Protein AF-A0A8T3RKK5-F1 (afdb_monomer)

Radius of gyration: 27.98 Å; Cα contacts (8 Å, |Δi|>4): 70; chains: 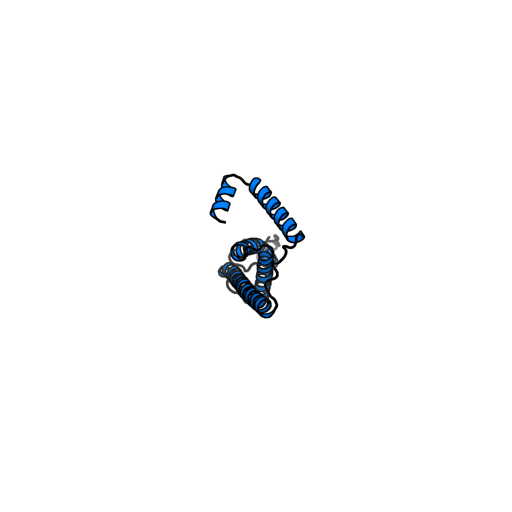1; bounding box: 86×62×72 Å

Structure (mmCIF, N/CA/C/O backbone):
data_AF-A0A8T3RKK5-F1
#
_entry.id   AF-A0A8T3RKK5-F1
#
loop_
_atom_site.group_PDB
_atom_site.id
_atom_site.type_symbol
_atom_site.label_atom_id
_atom_site.label_alt_id
_atom_site.label_comp_id
_atom_site.label_asym_id
_atom_site.label_entity_id
_atom_site.label_seq_id
_atom_site.pdbx_PDB_ins_code
_atom_site.Cartn_x
_atom_site.Cartn_y
_atom_site.Cartn_z
_atom_site.occupancy
_atom_site.B_iso_or_equiv
_atom_site.auth_seq_id
_atom_site.auth_comp_id
_atom_site.auth_asym_id
_atom_site.auth_atom_id
_atom_site.pdbx_PDB_model_num
ATOM 1 N N . MET A 1 1 ? -62.633 35.069 41.912 1.00 41.31 1 MET A N 1
ATOM 2 C CA . MET A 1 1 ? -62.222 33.651 41.877 1.00 41.31 1 MET A CA 1
ATOM 3 C C . MET A 1 1 ? -60.826 33.584 41.275 1.00 41.31 1 MET A C 1
ATOM 5 O O . MET A 1 1 ? -60.682 33.780 40.081 1.00 41.31 1 MET A O 1
ATOM 9 N N . SER A 1 2 ? -59.822 33.428 42.140 1.00 42.47 2 SER A N 1
ATOM 10 C CA . SER A 1 2 ? -58.463 32.933 41.824 1.00 42.47 2 SER A CA 1
ATOM 11 C C . SER A 1 2 ? -58.543 31.440 41.396 1.00 42.47 2 SER A C 1
ATOM 13 O O . SER A 1 2 ? -59.653 30.911 41.526 1.00 42.47 2 SER A O 1
ATOM 15 N N . PRO A 1 3 ? -57.464 30.692 41.040 1.00 53.31 3 PRO A N 1
ATOM 16 C CA . PRO A 1 3 ? -56.030 31.048 41.016 1.00 53.31 3 PRO A CA 1
ATOM 17 C C . PRO A 1 3 ? -55.148 30.409 39.886 1.00 53.31 3 PRO A C 1
ATOM 19 O O . PRO A 1 3 ? -55.548 29.459 39.228 1.00 53.31 3 PRO A O 1
ATOM 22 N N . MET A 1 4 ? -53.906 30.916 39.776 1.00 36.59 4 MET A N 1
ATOM 23 C CA . MET A 1 4 ? -52.610 30.194 39.653 1.00 36.59 4 MET A CA 1
ATOM 24 C C . MET A 1 4 ? -52.220 29.338 38.414 1.00 36.59 4 MET A C 1
ATOM 26 O O . MET A 1 4 ? -52.894 28.393 38.024 1.00 36.59 4 MET A O 1
ATOM 30 N N . ASP A 1 5 ? -50.993 29.636 37.955 1.00 43.81 5 ASP A N 1
ATOM 31 C CA . ASP A 1 5 ? -49.846 28.719 37.795 1.00 43.81 5 ASP A CA 1
ATOM 32 C C . ASP A 1 5 ? -49.254 28.383 36.405 1.00 43.81 5 ASP A C 1
ATOM 34 O O . ASP A 1 5 ? -49.805 27.635 35.606 1.00 43.81 5 ASP A O 1
ATOM 38 N N . ILE A 1 6 ? -48.006 28.867 36.261 1.00 36.94 6 ILE A N 1
ATOM 39 C CA . ILE A 1 6 ? -46.781 28.102 35.956 1.00 36.94 6 ILE A CA 1
ATOM 40 C C . ILE A 1 6 ? -46.560 27.692 34.488 1.00 36.94 6 ILE A C 1
ATOM 42 O O . ILE A 1 6 ? -47.141 26.758 33.955 1.00 36.94 6 ILE A O 1
ATOM 46 N N . GLU A 1 7 ? -45.611 28.407 33.868 1.00 42.38 7 GLU A N 1
ATOM 47 C CA . GLU A 1 7 ? -44.325 27.842 33.429 1.00 42.38 7 GLU A CA 1
ATOM 48 C C . GLU A 1 7 ? -44.382 26.429 32.812 1.00 42.38 7 GLU A C 1
ATOM 50 O O . GLU A 1 7 ? -44.646 25.467 33.522 1.00 42.38 7 GLU A O 1
ATOM 55 N N . ARG A 1 8 ? -43.979 26.279 31.538 1.00 34.97 8 ARG A N 1
ATOM 56 C CA . ARG A 1 8 ? -42.947 25.312 31.087 1.00 34.97 8 ARG A CA 1
ATOM 57 C C . ARG A 1 8 ? -43.040 24.968 29.593 1.00 34.97 8 ARG A C 1
ATOM 59 O O . ARG A 1 8 ? -44.013 24.410 29.112 1.00 34.97 8 ARG A O 1
ATOM 66 N N . TYR A 1 9 ? -41.891 25.174 28.944 1.00 37.75 9 TYR A N 1
ATOM 67 C CA . TYR A 1 9 ? -41.227 24.183 28.088 1.00 37.75 9 TYR A CA 1
ATOM 68 C C . TYR A 1 9 ? -41.611 24.085 26.598 1.00 37.75 9 TYR A C 1
ATOM 70 O O . TYR A 1 9 ? -42.496 23.351 26.178 1.00 37.75 9 TYR A O 1
ATOM 78 N N . THR A 1 10 ? -40.817 24.797 25.792 1.00 46.38 10 THR A N 1
ATOM 79 C CA . THR A 1 10 ? -40.090 24.301 24.605 1.00 46.38 10 THR A CA 1
ATOM 80 C C . THR A 1 10 ? -40.476 22.924 24.033 1.00 46.38 10 THR A C 1
ATOM 82 O O . THR A 1 10 ? -40.119 21.901 24.609 1.00 46.38 10 THR A O 1
ATOM 85 N N . ALA A 1 11 ? -41.031 22.889 22.819 1.00 41.00 11 ALA A N 1
ATOM 86 C CA . ALA A 1 11 ? -40.916 21.776 21.863 1.00 41.00 11 ALA A CA 1
ATOM 87 C C . ALA A 1 11 ? -41.436 22.265 20.489 1.00 41.00 11 ALA A C 1
ATOM 89 O O . ALA A 1 11 ? -42.456 22.933 20.437 1.00 41.00 11 ALA A O 1
ATOM 90 N N . GLY A 1 12 ? -40.817 22.036 19.335 1.00 42.47 12 GLY A N 1
ATOM 91 C CA . GLY A 1 12 ? -39.714 21.149 19.030 1.00 42.47 12 GLY A CA 1
ATOM 92 C C . GLY A 1 12 ? -38.923 21.669 17.834 1.00 42.47 12 GLY A C 1
ATOM 93 O O . GLY A 1 12 ? -39.461 22.031 16.792 1.00 42.47 12 GLY A O 1
ATOM 94 N N . ARG A 1 13 ? -37.608 21.681 18.016 1.00 45.06 13 ARG A N 1
ATOM 95 C CA . ARG A 1 13 ? -36.622 21.658 16.945 1.00 45.06 13 ARG A CA 1
ATOM 96 C C . ARG A 1 13 ? -36.245 20.189 16.775 1.00 45.06 13 ARG A C 1
ATOM 98 O O . ARG A 1 13 ? -35.685 19.637 17.711 1.00 45.06 13 ARG A O 1
ATOM 105 N N . CYS A 1 14 ? -36.567 19.579 15.636 1.00 37.25 14 CYS A N 1
ATOM 106 C CA . CYS A 1 14 ? -36.043 18.281 15.193 1.00 37.25 14 CYS A CA 1
ATOM 107 C C . CYS A 1 14 ? -36.261 18.125 13.677 1.00 37.25 14 CYS A C 1
ATOM 109 O O . CYS A 1 14 ? -37.334 18.481 13.196 1.00 37.25 14 CYS A O 1
ATOM 111 N N . PRO A 1 15 ? -35.350 17.470 12.946 1.00 46.75 15 PRO A N 1
ATOM 112 C CA . PRO A 1 15 ? -33.905 17.589 13.037 1.00 46.75 15 PRO A CA 1
ATOM 113 C C . PRO A 1 15 ? -33.337 18.072 11.695 1.00 46.75 15 PRO A C 1
ATOM 11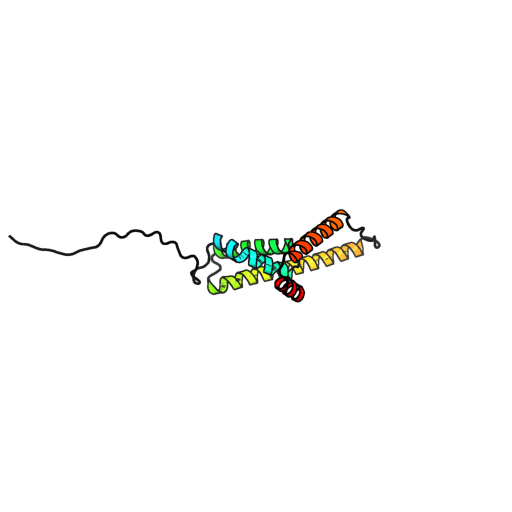5 O O . PRO A 1 15 ? -33.675 17.578 10.622 1.00 46.75 15 PRO A O 1
ATOM 118 N N . GLU A 1 16 ? -32.431 19.038 11.775 1.00 38.00 16 GLU A N 1
ATOM 119 C CA . GLU A 1 16 ? -31.500 19.335 10.698 1.00 38.00 16 GLU A CA 1
ATOM 120 C C . GLU A 1 16 ? -30.606 18.105 10.543 1.00 38.00 16 GLU A C 1
ATOM 122 O O . GLU A 1 16 ? -29.891 17.727 11.474 1.00 38.00 16 GLU A O 1
ATOM 127 N N . THR A 1 17 ? -30.733 17.419 9.407 1.00 42.16 17 THR A N 1
ATOM 128 C CA . THR A 1 17 ? -29.870 16.311 9.010 1.00 42.16 17 THR A CA 1
ATOM 129 C C . THR A 1 17 ? -28.440 16.828 9.012 1.00 42.16 17 THR A C 1
ATOM 131 O O . THR A 1 17 ? -27.986 17.446 8.051 1.00 42.16 17 THR A O 1
ATOM 134 N N . ALA A 1 18 ? -27.749 16.616 10.129 1.00 40.62 18 ALA A N 1
ATOM 135 C CA . ALA A 1 18 ? -26.341 16.902 10.269 1.00 40.62 18 ALA A CA 1
ATOM 136 C C . ALA A 1 18 ? -25.611 16.039 9.241 1.00 40.62 18 ALA A C 1
ATOM 138 O O . ALA A 1 18 ? -25.387 14.845 9.446 1.00 40.62 18 ALA A O 1
ATOM 139 N N . ILE A 1 19 ? -25.272 16.649 8.108 1.00 45.09 19 ILE A N 1
ATOM 140 C CA . ILE A 1 19 ? -24.253 16.135 7.208 1.00 45.09 19 ILE A CA 1
ATOM 141 C C . ILE A 1 19 ? -22.992 16.101 8.062 1.00 45.09 19 ILE A C 1
ATOM 143 O O . ILE A 1 19 ? -22.371 17.130 8.330 1.00 45.09 19 ILE A O 1
ATOM 147 N N . ALA A 1 20 ? -22.688 14.915 8.586 1.00 41.69 20 ALA A N 1
ATOM 148 C CA . ALA A 1 20 ? -21.480 14.659 9.335 1.00 41.69 20 ALA A CA 1
ATOM 149 C C . ALA A 1 20 ? -20.308 15.110 8.464 1.00 41.69 20 ALA A C 1
ATOM 151 O O . ALA A 1 20 ? -20.056 14.552 7.399 1.00 41.69 20 ALA A O 1
ATOM 152 N N . ASN A 1 21 ? -19.640 16.170 8.906 1.00 48.19 21 ASN A N 1
ATOM 153 C CA . ASN A 1 21 ? -18.442 16.697 8.283 1.00 48.19 21 ASN A CA 1
ATOM 154 C C . ASN A 1 21 ? -17.400 15.558 8.194 1.00 48.19 21 ASN A C 1
ATOM 156 O O . ASN A 1 21 ? -16.923 15.114 9.243 1.00 48.19 21 ASN A O 1
ATOM 160 N N . PRO A 1 22 ? -17.028 15.060 6.995 1.00 48.22 22 PRO A N 1
ATOM 161 C CA . PRO A 1 22 ? -16.099 13.932 6.860 1.00 48.22 22 PRO A CA 1
ATOM 162 C C . PRO A 1 22 ? -14.646 14.311 7.195 1.00 48.22 22 PRO A C 1
ATOM 164 O O . PRO A 1 22 ? -13.754 13.465 7.157 1.00 48.22 22 PRO A O 1
ATOM 167 N N . SER A 1 23 ? -14.400 15.573 7.550 1.00 51.91 23 SER A 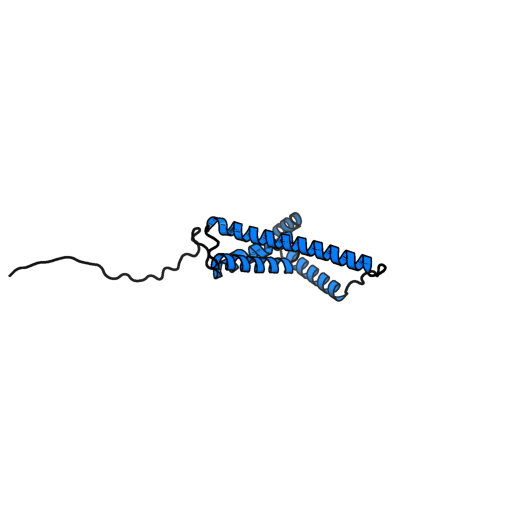N 1
ATOM 168 C CA . SER A 1 23 ? -13.072 16.141 7.779 1.00 51.91 23 SER A CA 1
ATOM 169 C C . SER A 1 23 ? -12.798 16.414 9.259 1.00 51.91 23 SER A C 1
ATOM 171 O O . SER A 1 23 ? -12.172 17.416 9.596 1.00 51.91 23 SER A O 1
ATOM 173 N N . SER A 1 24 ? -13.264 15.549 10.164 1.00 42.81 24 SER A N 1
ATOM 174 C CA . SER A 1 24 ? -12.802 15.593 11.553 1.00 42.81 24 SER A CA 1
ATOM 175 C C . SER A 1 24 ? -11.502 14.784 11.684 1.00 42.81 24 SER A C 1
ATOM 177 O O . SER A 1 24 ? -11.526 13.571 11.469 1.00 42.81 24 SER A O 1
ATOM 179 N N . PRO A 1 25 ? -10.355 15.395 12.042 1.00 50.72 25 PRO A N 1
ATOM 180 C CA . PRO A 1 25 ? -9.081 14.683 12.198 1.00 50.72 25 PRO A CA 1
ATOM 181 C C . PRO A 1 25 ? -9.042 13.728 13.408 1.00 50.72 25 PRO A C 1
ATOM 183 O O . PRO A 1 25 ? -8.016 13.096 13.646 1.00 50.72 25 PRO A O 1
ATOM 186 N N . ALA A 1 26 ? -10.136 13.620 14.171 1.00 53.59 26 ALA A N 1
ATOM 187 C CA . ALA A 1 26 ? -10.190 12.915 15.450 1.00 53.59 26 ALA A CA 1
ATOM 188 C C . ALA A 1 26 ? -10.993 11.600 15.439 1.00 53.59 26 ALA A C 1
ATOM 190 O O . ALA A 1 26 ? -10.952 10.875 16.427 1.00 53.59 26 ALA A O 1
ATOM 191 N N . ALA A 1 27 ? -11.707 11.266 14.358 1.00 61.50 27 ALA A N 1
ATOM 192 C CA . ALA A 1 27 ? -12.462 10.014 14.257 1.00 61.50 27 ALA A CA 1
ATOM 193 C C . ALA A 1 27 ? -11.7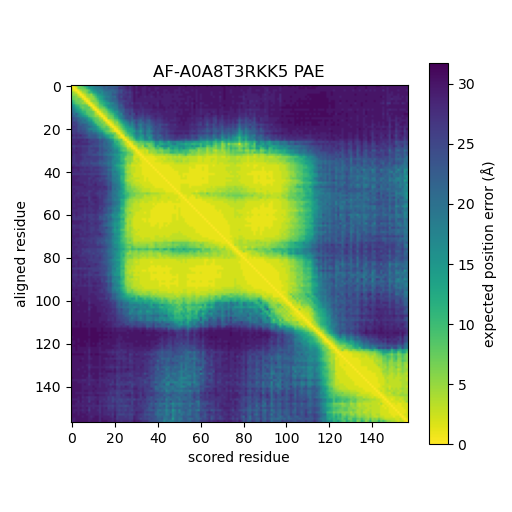71 9.035 13.298 1.00 61.50 27 ALA A C 1
ATOM 195 O O . ALA A 1 27 ? -11.239 9.444 12.261 1.00 61.50 27 ALA A O 1
ATOM 196 N N . LEU A 1 28 ? -11.780 7.739 13.630 1.00 63.81 28 LEU A N 1
ATOM 197 C CA . LEU A 1 28 ? -11.351 6.709 12.684 1.00 63.81 28 LEU A CA 1
ATOM 198 C C . LEU A 1 28 ? -12.228 6.801 11.425 1.00 63.81 28 LEU A C 1
ATOM 200 O O . LEU A 1 28 ? -13.449 6.916 11.544 1.00 63.81 28 LEU A O 1
ATOM 204 N N . PRO A 1 29 ? -11.638 6.784 10.220 1.00 70.31 29 PRO A N 1
ATOM 205 C CA . PRO A 1 29 ? -12.416 6.843 8.992 1.00 70.31 29 PRO A CA 1
ATOM 206 C C . PRO A 1 29 ? -13.286 5.589 8.845 1.00 70.31 29 PRO A C 1
ATOM 208 O O . PRO A 1 29 ? -12.816 4.475 9.075 1.00 70.31 29 PRO A O 1
ATOM 211 N N . ASN A 1 30 ? -14.536 5.767 8.405 1.00 76.56 30 ASN A N 1
ATOM 212 C CA . ASN A 1 30 ? -15.397 4.644 8.024 1.00 76.56 30 ASN A CA 1
ATOM 213 C C . ASN A 1 30 ? -14.723 3.804 6.930 1.00 76.56 30 ASN A C 1
ATOM 215 O O . ASN A 1 30 ? -14.076 4.364 6.044 1.00 76.56 30 ASN A O 1
ATOM 219 N N . GLU A 1 31 ? -14.946 2.486 6.946 1.00 78.62 31 GLU A N 1
ATOM 220 C CA . GLU A 1 31 ? -14.318 1.525 6.022 1.00 78.62 31 GLU A CA 1
ATOM 221 C C . GLU A 1 31 ? -14.389 1.966 4.551 1.00 78.62 31 GLU A C 1
ATOM 223 O O . GLU A 1 31 ? -13.380 1.929 3.848 1.00 78.62 31 GLU A O 1
ATOM 228 N N . ALA A 1 32 ? -15.553 2.456 4.110 1.00 75.31 32 ALA A N 1
ATOM 229 C CA . ALA A 1 32 ? -15.772 2.932 2.743 1.00 75.31 32 ALA A CA 1
ATOM 230 C C . ALA A 1 32 ? -14.819 4.077 2.345 1.00 75.31 32 ALA A C 1
ATOM 232 O O . ALA A 1 32 ? -14.271 4.077 1.249 1.00 75.31 32 ALA A O 1
ATOM 233 N N . HIS A 1 33 ? -14.534 5.005 3.262 1.00 85.75 33 HIS A N 1
ATOM 234 C CA . HIS A 1 33 ? -13.667 6.155 2.993 1.00 85.75 33 HIS A CA 1
ATOM 235 C C . HIS A 1 33 ? -12.171 5.817 3.069 1.00 85.75 33 HIS A C 1
ATOM 237 O O . HIS A 1 33 ? -11.337 6.599 2.608 1.00 85.75 33 HIS A O 1
ATOM 243 N N . VAL A 1 34 ? -11.794 4.675 3.659 1.00 88.38 34 VAL A N 1
ATOM 244 C CA . VAL A 1 34 ? -10.386 4.255 3.756 1.00 88.38 34 VAL A CA 1
ATOM 245 C C . VAL A 1 34 ? -9.824 3.953 2.369 1.00 88.38 34 VAL A C 1
ATOM 247 O O . VAL A 1 34 ? -8.722 4.400 2.045 1.00 88.38 34 VAL A O 1
ATOM 250 N N . ALA A 1 35 ? -10.583 3.231 1.541 1.00 89.62 35 ALA A N 1
ATOM 251 C CA . ALA A 1 35 ? -10.160 2.877 0.190 1.00 89.62 35 ALA A CA 1
ATOM 252 C C . ALA A 1 35 ? -9.938 4.129 -0.668 1.00 89.62 35 ALA A C 1
ATOM 254 O O . ALA A 1 35 ? -8.837 4.317 -1.187 1.00 89.62 35 ALA A O 1
ATOM 255 N N . ASP A 1 36 ? -10.928 5.019 -0.730 1.00 89.56 36 ASP A N 1
ATOM 256 C CA . ASP A 1 36 ? -10.860 6.248 -1.530 1.00 89.56 36 ASP A CA 1
ATOM 257 C C . ASP A 1 36 ? -9.704 7.155 -1.096 1.00 89.56 36 ASP A C 1
ATOM 259 O O . ASP A 1 36 ? -9.000 7.738 -1.920 1.00 89.56 36 ASP A O 1
ATOM 263 N N . ARG A 1 37 ? -9.444 7.230 0.213 1.00 91.19 37 ARG A N 1
ATOM 264 C CA . ARG A 1 37 ? -8.401 8.098 0.771 1.00 91.19 37 ARG A CA 1
ATOM 265 C C . ARG A 1 37 ? -6.979 7.590 0.534 1.00 91.19 37 ARG A C 1
ATOM 267 O O . ARG A 1 37 ? -6.053 8.404 0.442 1.00 91.19 37 ARG A O 1
ATOM 274 N N . PHE A 1 38 ? -6.769 6.274 0.525 1.00 94.88 38 PHE A N 1
ATOM 275 C CA . PHE A 1 38 ? -5.421 5.698 0.557 1.00 94.88 38 PHE A CA 1
ATOM 276 C C . PHE A 1 38 ? -5.026 4.925 -0.698 1.00 94.88 38 PHE A C 1
ATOM 278 O O . PHE A 1 38 ? -3.825 4.813 -0.931 1.00 94.88 38 PHE A O 1
ATOM 285 N N . ARG A 1 39 ? -5.967 4.445 -1.524 1.00 94.38 39 ARG A N 1
ATOM 286 C CA . ARG A 1 39 ? -5.670 3.599 -2.694 1.00 94.38 39 ARG A CA 1
ATOM 287 C C . ARG A 1 39 ? -4.581 4.189 -3.585 1.00 94.38 39 ARG A C 1
ATOM 289 O O . ARG A 1 39 ? -3.547 3.555 -3.770 1.00 94.38 39 ARG A O 1
ATOM 296 N N . GLU A 1 40 ? -4.777 5.403 -4.093 1.00 94.31 40 GLU A N 1
ATOM 297 C CA . GLU A 1 40 ? -3.832 5.995 -5.049 1.00 94.31 40 GLU A CA 1
ATOM 298 C C . GLU A 1 40 ? -2.464 6.263 -4.411 1.00 94.31 40 GLU A C 1
ATOM 300 O O . GLU A 1 40 ? -1.412 5.942 -4.960 1.00 94.31 40 GLU A O 1
ATOM 305 N N . ARG A 1 41 ? -2.461 6.752 -3.168 1.00 96.69 41 ARG A N 1
ATOM 306 C CA . ARG A 1 41 ? -1.224 7.001 -2.418 1.00 96.69 41 ARG A CA 1
ATOM 307 C C . ARG A 1 41 ? -0.450 5.710 -2.152 1.00 96.69 41 ARG A C 1
ATOM 309 O O . ARG A 1 41 ? 0.778 5.732 -2.165 1.00 96.69 41 ARG A O 1
ATOM 316 N N . LEU A 1 42 ? -1.152 4.604 -1.910 1.00 96.88 42 LEU A N 1
ATOM 317 C CA . LEU A 1 42 ? -0.562 3.281 -1.732 1.00 96.88 42 LEU A CA 1
ATOM 318 C C . LEU A 1 42 ? 0.003 2.734 -3.043 1.00 96.88 42 LEU A C 1
ATOM 320 O O . LEU A 1 42 ? 1.133 2.249 -3.031 1.00 96.88 42 LEU A O 1
ATOM 324 N N . ARG A 1 43 ? -0.716 2.880 -4.166 1.00 95.88 43 ARG A N 1
ATOM 325 C CA . ARG A 1 43 ? -0.217 2.502 -5.500 1.00 95.88 43 ARG A CA 1
ATOM 326 C C . ARG A 1 43 ? 1.078 3.236 -5.823 1.00 95.88 43 ARG A C 1
ATOM 328 O O . ARG A 1 43 ? 2.083 2.593 -6.103 1.00 95.88 43 ARG A O 1
ATOM 335 N N . VAL A 1 44 ? 1.103 4.563 -5.684 1.00 94.75 44 VAL A N 1
ATOM 336 C CA . VAL A 1 44 ? 2.316 5.371 -5.914 1.00 94.75 44 VAL A CA 1
ATOM 337 C C . VAL A 1 44 ? 3.440 4.977 -4.949 1.00 94.75 44 VAL A C 1
ATOM 339 O O . VAL A 1 44 ? 4.596 4.838 -5.353 1.00 94.75 44 VAL A O 1
ATOM 342 N N . PHE A 1 45 ? 3.124 4.766 -3.668 1.00 94.06 45 PHE A N 1
ATOM 343 C CA . PHE A 1 45 ? 4.099 4.343 -2.660 1.00 94.06 45 PHE A CA 1
ATOM 344 C C . PHE A 1 45 ? 4.746 2.992 -2.996 1.00 94.06 45 PHE A C 1
ATOM 346 O O . PHE A 1 45 ? 5.960 2.837 -2.819 1.00 94.06 45 PHE A O 1
ATOM 353 N N . ALA A 1 46 ? 3.950 2.027 -3.458 1.00 93.31 46 ALA A N 1
ATOM 354 C CA . ALA A 1 46 ? 4.406 0.693 -3.817 1.00 93.31 46 ALA A CA 1
ATOM 355 C C . ALA A 1 46 ? 5.138 0.691 -5.166 1.00 93.31 46 ALA A C 1
ATOM 357 O O . ALA A 1 46 ? 6.213 0.102 -5.259 1.00 93.31 46 ALA A O 1
ATOM 358 N N . ALA A 1 47 ? 4.644 1.424 -6.167 1.00 91.50 47 ALA A N 1
ATOM 359 C CA . ALA A 1 47 ? 5.270 1.548 -7.485 1.00 91.50 47 ALA A CA 1
ATOM 360 C C . ALA A 1 47 ? 6.700 2.098 -7.392 1.00 91.50 47 ALA A C 1
ATOM 362 O O . ALA A 1 47 ? 7.613 1.549 -8.005 1.00 91.50 47 ALA A O 1
ATOM 363 N N . ARG A 1 48 ? 6.930 3.104 -6.532 1.00 89.25 48 ARG A N 1
ATOM 364 C CA . ARG A 1 48 ? 8.276 3.650 -6.266 1.00 89.25 48 ARG A CA 1
ATOM 365 C C . ARG A 1 48 ? 9.262 2.626 -5.698 1.00 89.25 48 ARG A C 1
ATOM 367 O O . ARG A 1 48 ? 10.466 2.822 -5.805 1.00 89.25 48 ARG A O 1
ATOM 374 N N . ARG A 1 49 ? 8.772 1.565 -5.055 1.00 89.44 49 ARG A N 1
ATOM 375 C CA . ARG A 1 49 ? 9.604 0.503 -4.474 1.00 89.44 49 ARG A CA 1
ATOM 376 C C . ARG A 1 49 ? 9.748 -0.647 -5.463 1.00 89.44 49 ARG A C 1
ATOM 378 O O . ARG A 1 49 ? 10.855 -1.007 -5.850 1.00 89.44 49 ARG A O 1
ATOM 385 N N . LEU A 1 50 ? 8.627 -1.208 -5.892 1.00 87.12 50 LEU A N 1
ATOM 386 C CA . LEU A 1 50 ? 8.595 -2.455 -6.648 1.00 87.12 50 LEU A CA 1
ATOM 387 C C . LEU A 1 50 ? 8.934 -2.269 -8.130 1.00 87.12 5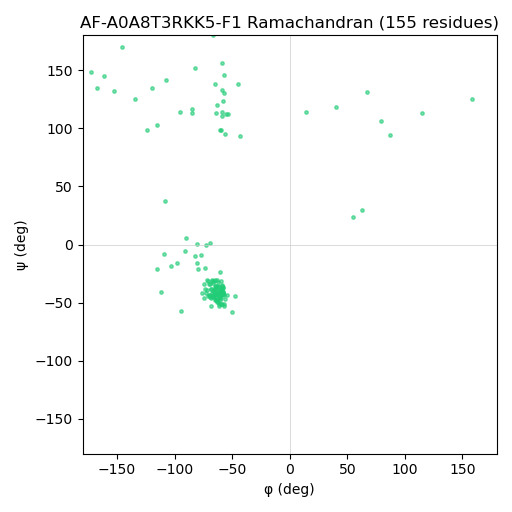0 LEU A C 1
ATOM 389 O O . LEU A 1 50 ? 9.359 -3.231 -8.756 1.00 87.12 50 LEU A O 1
ATOM 393 N N . ARG A 1 51 ? 8.789 -1.050 -8.673 1.00 85.94 51 ARG A N 1
ATOM 394 C CA . ARG A 1 51 ? 9.001 -0.726 -10.099 1.00 85.94 51 ARG A CA 1
ATOM 395 C C . ARG A 1 51 ? 8.161 -1.590 -11.054 1.00 85.94 51 ARG A C 1
ATOM 397 O O . ARG A 1 51 ? 8.499 -1.720 -12.223 1.00 85.94 51 ARG A O 1
ATOM 404 N N . ASP A 1 52 ? 7.056 -2.135 -10.553 1.00 85.25 52 ASP A N 1
ATOM 405 C CA . ASP A 1 52 ? 6.059 -2.897 -11.298 1.00 85.25 52 ASP A CA 1
ATOM 406 C C . ASP A 1 52 ? 4.659 -2.411 -10.904 1.00 85.25 52 ASP A C 1
ATOM 408 O O . ASP A 1 52 ? 4.313 -2.364 -9.719 1.00 85.25 52 ASP A O 1
ATOM 412 N N . GLY A 1 53 ? 3.867 -2.021 -11.904 1.00 83.06 53 GLY A N 1
ATOM 413 C CA . GLY A 1 53 ? 2.528 -1.468 -11.708 1.00 83.06 53 GLY A CA 1
ATOM 414 C C . GLY A 1 53 ? 1.514 -2.506 -11.229 1.00 83.06 53 GLY A C 1
ATOM 415 O O . GLY A 1 53 ? 0.644 -2.166 -10.427 1.00 83.06 53 GLY A O 1
ATOM 416 N N . ALA A 1 54 ? 1.646 -3.761 -11.669 1.00 89.06 54 ALA A N 1
ATOM 417 C CA . ALA A 1 54 ? 0.757 -4.841 -11.243 1.00 89.06 54 ALA A CA 1
ATOM 418 C C . ALA A 1 54 ? 0.991 -5.169 -9.764 1.00 89.06 54 ALA A C 1
ATOM 420 O O . ALA A 1 54 ? 0.077 -5.040 -8.951 1.00 89.06 54 ALA A O 1
ATOM 421 N N . SER A 1 55 ? 2.247 -5.431 -9.386 1.00 89.12 55 SER A N 1
ATOM 422 C CA . SER A 1 55 ? 2.619 -5.646 -7.985 1.00 89.12 55 SER A CA 1
ATOM 423 C C . SER A 1 55 ? 2.250 -4.455 -7.098 1.00 89.12 55 SER A C 1
ATOM 425 O O . SER A 1 55 ? 1.861 -4.635 -5.948 1.00 89.12 55 SER A O 1
ATOM 427 N N . ALA A 1 56 ? 2.361 -3.221 -7.600 1.00 92.06 56 ALA A N 1
ATOM 428 C CA . ALA A 1 56 ? 1.971 -2.038 -6.839 1.00 92.06 56 ALA A CA 1
ATOM 429 C C . ALA A 1 56 ? 0.466 -1.988 -6.535 1.00 92.06 56 ALA A C 1
ATOM 431 O O . ALA A 1 56 ? 0.084 -1.584 -5.433 1.00 92.06 56 ALA A O 1
ATOM 432 N N . GLU A 1 57 ? -0.380 -2.399 -7.483 1.00 94.94 57 GLU A N 1
ATOM 433 C CA . GLU A 1 57 ? -1.819 -2.511 -7.246 1.00 94.94 57 GLU A CA 1
ATOM 434 C C . GLU A 1 57 ? -2.140 -3.622 -6.247 1.00 94.94 57 GLU A C 1
ATOM 436 O O . GLU A 1 57 ? -2.918 -3.391 -5.321 1.00 94.94 57 GLU A O 1
ATOM 441 N N . ASP A 1 58 ? -1.479 -4.773 -6.355 1.00 95.81 58 ASP A N 1
ATOM 442 C CA . ASP A 1 58 ? -1.660 -5.878 -5.410 1.00 95.81 58 ASP A CA 1
ATOM 443 C C . ASP A 1 58 ? -1.295 -5.457 -3.982 1.00 95.81 58 ASP A C 1
ATOM 445 O O . ASP A 1 58 ? -2.045 -5.707 -3.035 1.00 95.81 58 ASP A O 1
ATOM 449 N N . VAL A 1 59 ? -0.183 -4.731 -3.812 1.00 95.94 59 VAL A N 1
ATOM 450 C CA . VAL A 1 59 ? 0.195 -4.174 -2.506 1.00 95.94 59 VAL A CA 1
ATOM 451 C C . VAL A 1 59 ? -0.860 -3.202 -1.989 1.00 95.94 59 VAL A C 1
ATOM 453 O O . VAL A 1 59 ? -1.184 -3.241 -0.798 1.00 95.94 59 VAL A O 1
ATOM 456 N N . ALA A 1 60 ? -1.393 -2.323 -2.838 1.00 96.38 60 ALA A N 1
ATOM 457 C CA . ALA A 1 60 ? -2.422 -1.374 -2.428 1.00 96.38 60 ALA A CA 1
ATOM 458 C C . ALA A 1 60 ? -3.696 -2.099 -1.968 1.00 96.38 60 ALA A C 1
ATOM 460 O O . ALA A 1 60 ? -4.210 -1.804 -0.886 1.00 96.38 60 ALA A O 1
ATOM 461 N N . GLN A 1 61 ? -4.162 -3.081 -2.740 1.00 96.44 61 GLN A N 1
ATOM 462 C CA . GLN A 1 61 ? -5.339 -3.882 -2.409 1.00 96.44 61 GLN A CA 1
ATOM 463 C C . GLN A 1 61 ? -5.150 -4.676 -1.114 1.00 96.44 61 GLN A C 1
ATOM 465 O O . GLN A 1 61 ? -5.981 -4.588 -0.209 1.00 96.44 61 GLN A O 1
ATOM 470 N N . GLU A 1 62 ? -4.034 -5.392 -0.979 1.00 97.75 62 GLU A N 1
ATOM 471 C CA . GLU A 1 62 ? -3.745 -6.197 0.209 1.00 97.75 62 GLU A CA 1
ATOM 472 C C . GLU A 1 62 ? -3.581 -5.326 1.461 1.00 97.75 62 GLU A C 1
ATOM 474 O O . GLU A 1 62 ? -4.042 -5.691 2.546 1.00 97.75 62 GLU A O 1
ATOM 479 N N . THR A 1 63 ? -2.977 -4.141 1.326 1.00 97.69 63 THR A N 1
ATOM 480 C CA . THR A 1 63 ? -2.881 -3.177 2.432 1.00 97.69 63 THR A CA 1
ATOM 481 C C . THR A 1 63 ? -4.269 -2.740 2.882 1.00 97.69 63 THR A C 1
ATOM 483 O O . THR A 1 63 ? -4.576 -2.820 4.071 1.00 97.69 63 THR A O 1
ATOM 486 N N . LEU A 1 64 ? -5.118 -2.300 1.948 1.00 96.62 64 LEU A N 1
ATOM 487 C CA . LEU A 1 64 ? -6.473 -1.847 2.258 1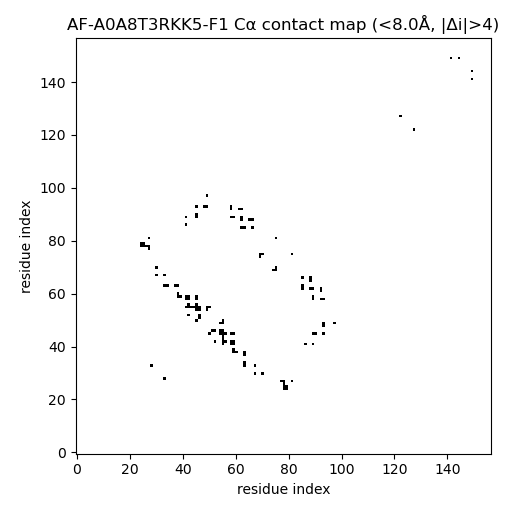.00 96.62 64 LEU A CA 1
ATOM 488 C C . LEU A 1 64 ? -7.291 -2.954 2.924 1.00 96.62 64 LEU A C 1
ATOM 490 O O . LEU A 1 64 ? -7.939 -2.695 3.936 1.00 96.62 64 LEU A O 1
ATOM 494 N N . ARG A 1 65 ? -7.193 -4.192 2.427 1.00 96.81 65 ARG A N 1
ATOM 495 C CA . ARG A 1 65 ? -7.845 -5.357 3.033 1.00 96.81 65 ARG A CA 1
ATOM 496 C C . ARG A 1 65 ? -7.419 -5.547 4.492 1.00 96.81 65 ARG A C 1
ATOM 498 O O . ARG A 1 65 ? -8.270 -5.584 5.375 1.00 96.81 65 ARG A O 1
ATOM 505 N N . ARG A 1 66 ? -6.109 -5.594 4.771 1.00 96.44 66 ARG A N 1
ATOM 506 C CA . ARG A 1 66 ? -5.586 -5.771 6.143 1.00 96.44 66 ARG A CA 1
ATOM 507 C C . ARG A 1 66 ? -5.968 -4.631 7.080 1.00 96.44 66 ARG A C 1
ATOM 509 O O . ARG A 1 66 ? -6.203 -4.868 8.263 1.00 96.44 66 ARG A O 1
ATOM 516 N N . VAL A 1 67 ? -5.999 -3.405 6.567 1.00 95.06 67 VAL A N 1
ATOM 517 C CA . VAL A 1 67 ? -6.382 -2.217 7.335 1.00 95.06 67 VAL A CA 1
ATOM 518 C C . VAL A 1 67 ? -7.865 -2.268 7.694 1.00 95.06 67 VAL A C 1
ATOM 520 O O . VAL A 1 67 ? -8.205 -2.053 8.854 1.00 95.06 67 VAL A O 1
ATOM 523 N N . VAL A 1 68 ? -8.739 -2.603 6.742 1.00 92.94 68 VAL A N 1
ATOM 524 C CA . VAL A 1 68 ? -10.177 -2.777 7.000 1.00 92.94 68 VAL A CA 1
ATOM 525 C C . VAL A 1 68 ? -10.414 -3.907 8.005 1.00 92.94 68 VAL A C 1
ATOM 527 O O . VAL A 1 68 ? -11.150 -3.717 8.969 1.00 92.94 68 VAL A O 1
ATOM 530 N N . ASP A 1 69 ? -9.720 -5.038 7.870 1.00 93.81 69 ASP A N 1
ATOM 531 C CA . ASP A 1 69 ? -9.800 -6.142 8.837 1.00 93.81 69 ASP A CA 1
ATOM 532 C C . ASP A 1 69 ? -9.308 -5.735 10.241 1.00 93.81 69 ASP A C 1
ATOM 534 O O . ASP A 1 69 ? -9.793 -6.240 11.256 1.00 93.81 69 ASP A O 1
ATOM 538 N N . ALA A 1 70 ? -8.329 -4.830 10.334 1.00 91.75 70 ALA A N 1
ATOM 539 C CA . ALA A 1 70 ? -7.858 -4.291 11.610 1.00 91.75 70 ALA A CA 1
ATOM 540 C C . ALA A 1 70 ? -8.875 -3.336 12.248 1.00 91.75 70 ALA A C 1
ATOM 542 O O . ALA A 1 70 ? -9.079 -3.406 13.460 1.00 91.75 70 ALA A O 1
ATOM 543 N N . LEU A 1 71 ? -9.541 -2.503 11.442 1.00 90.38 71 LEU A N 1
ATOM 544 C CA . LEU A 1 71 ? -10.627 -1.634 11.898 1.00 90.38 71 LEU A CA 1
ATOM 545 C C . LEU A 1 71 ? -11.821 -2.454 12.403 1.00 90.38 71 LEU A C 1
ATOM 547 O O . LEU A 1 71 ? -12.284 -2.220 13.515 1.00 90.38 71 LEU A O 1
ATOM 551 N N . ARG A 1 72 ? -12.255 -3.473 11.647 1.00 89.19 72 ARG A N 1
ATOM 552 C CA . ARG A 1 72 ? -13.346 -4.389 12.038 1.00 89.19 72 ARG A CA 1
ATOM 553 C C . ARG A 1 72 ? -13.077 -5.115 13.346 1.00 89.19 72 ARG A C 1
ATOM 555 O O . ARG A 1 72 ? -13.986 -5.341 14.134 1.00 89.19 72 ARG A O 1
ATOM 562 N N . ALA A 1 73 ? -11.821 -5.483 13.567 1.00 90.75 73 ALA A N 1
ATOM 563 C CA . ALA A 1 73 ? -11.384 -6.146 14.786 1.00 90.75 73 ALA A CA 1
ATOM 564 C C . ALA A 1 73 ? -11.155 -5.181 15.965 1.00 90.75 73 ALA A C 1
ATOM 566 O O . ALA A 1 73 ? -10.722 -5.640 17.018 1.00 90.75 73 ALA A O 1
ATOM 567 N N . GLY A 1 74 ? -11.365 -3.869 15.793 1.00 87.19 74 GLY A N 1
ATOM 568 C CA . GLY A 1 74 ? -11.122 -2.872 16.839 1.00 87.19 74 GLY A CA 1
ATOM 569 C C . GLY A 1 74 ? -9.658 -2.792 17.279 1.00 87.19 74 GLY A C 1
ATOM 570 O O . GLY A 1 74 ? -9.385 -2.511 18.434 1.00 87.19 74 GLY A O 1
ATOM 571 N N . ARG A 1 75 ? -8.703 -3.087 16.386 1.00 85.88 75 ARG A N 1
ATOM 572 C CA . ARG A 1 75 ? -7.257 -3.108 16.698 1.00 85.88 75 ARG A CA 1
ATOM 573 C C . ARG A 1 75 ? -6.561 -1.759 16.486 1.00 85.88 75 ARG A C 1
ATOM 575 O O . ARG A 1 75 ? -5.334 -1.688 16.528 1.00 85.88 75 ARG A O 1
ATOM 582 N N . VAL A 1 76 ? -7.319 -0.712 16.172 1.00 84.50 76 VAL A N 1
ATOM 583 C CA . VAL A 1 76 ? -6.801 0.621 15.856 1.00 84.50 76 VAL A CA 1
ATOM 584 C C . VAL A 1 76 ? -7.450 1.620 16.803 1.00 84.50 76 VAL A C 1
ATOM 586 O O . VAL A 1 76 ? -8.552 2.083 16.544 1.00 84.50 76 VAL A O 1
ATOM 589 N N . ASP A 1 77 ? -6.740 1.981 17.866 1.00 80.44 77 ASP A N 1
ATOM 590 C CA . ASP A 1 77 ? -7.296 2.838 18.925 1.00 80.44 77 ASP A CA 1
ATOM 591 C C . ASP A 1 77 ? -6.914 4.317 18.768 1.00 80.44 77 ASP A C 1
ATOM 593 O O . ASP A 1 77 ? -7.515 5.193 19.384 1.00 80.44 77 ASP A O 1
ATOM 597 N N . ASN A 1 78 ? -5.906 4.613 17.937 1.00 84.62 78 ASN A N 1
ATOM 598 C CA . ASN A 1 78 ? -5.367 5.960 17.758 1.00 84.62 78 ASN A CA 1
ATOM 599 C C . ASN A 1 78 ? -5.602 6.488 16.326 1.00 84.62 78 ASN A C 1
ATOM 601 O O . ASN A 1 78 ? -4.838 6.149 15.413 1.00 84.62 78 ASN A O 1
ATOM 605 N N . PRO A 1 79 ? -6.595 7.377 16.124 1.00 81.31 79 PRO A N 1
ATOM 606 C CA . PRO A 1 79 ? -6.891 7.985 14.826 1.00 81.31 79 PRO A CA 1
ATOM 607 C C . PRO A 1 79 ? -5.719 8.764 14.214 1.00 81.31 79 PRO A C 1
ATOM 609 O O . PRO A 1 79 ? -5.518 8.720 13.000 1.00 81.31 79 PRO A O 1
ATOM 612 N N . ALA A 1 80 ? -4.905 9.439 15.033 1.00 83.38 80 ALA A N 1
ATOM 613 C CA . ALA A 1 80 ? -3.777 10.238 14.549 1.00 83.38 80 ALA A CA 1
ATOM 614 C C . ALA A 1 80 ? -2.635 9.362 14.005 1.00 83.38 80 ALA A C 1
ATOM 616 O O . ALA A 1 80 ? -1.948 9.745 13.058 1.00 83.38 80 ALA A O 1
ATOM 617 N N . ALA A 1 81 ? -2.462 8.160 14.562 1.00 86.12 81 ALA A N 1
ATOM 618 C CA . ALA A 1 81 ? -1.470 7.190 14.102 1.00 86.12 81 ALA A CA 1
ATOM 619 C C . ALA A 1 81 ? -1.947 6.359 12.896 1.00 86.12 81 ALA A C 1
ATOM 621 O O . ALA A 1 81 ? -1.143 5.659 12.276 1.00 86.12 81 ALA A O 1
ATOM 622 N N . PHE A 1 82 ? -3.230 6.441 12.528 1.00 90.19 82 PHE A N 1
ATOM 623 C CA . PHE A 1 82 ? -3.818 5.599 11.487 1.00 90.19 82 PHE A CA 1
ATOM 624 C C . PHE A 1 82 ? -3.104 5.693 10.128 1.00 90.19 82 PHE A C 1
ATOM 626 O O . PHE A 1 82 ? -2.773 4.646 9.569 1.00 90.19 82 PHE A O 1
ATOM 633 N N . PRO A 1 83 ? -2.769 6.885 9.589 1.00 90.50 83 PRO A N 1
ATOM 634 C CA . PRO A 1 83 ? -2.022 6.958 8.336 1.00 90.50 83 PRO A CA 1
ATOM 635 C C . PRO A 1 83 ? -0.654 6.269 8.422 1.00 90.50 83 PRO A C 1
ATOM 637 O O . PRO A 1 83 ? -0.254 5.592 7.478 1.00 90.50 83 PRO A O 1
ATOM 640 N N . ALA A 1 84 ? 0.051 6.402 9.550 1.00 91.12 84 ALA A N 1
ATOM 641 C CA . ALA A 1 84 ? 1.340 5.744 9.753 1.00 91.12 84 ALA A CA 1
ATOM 642 C C . ALA A 1 84 ? 1.186 4.215 9.778 1.00 91.12 84 ALA A C 1
ATOM 644 O O . ALA A 1 84 ? 1.936 3.515 9.103 1.00 91.12 84 ALA A O 1
ATOM 645 N N . PHE A 1 85 ? 0.160 3.704 10.464 1.00 93.81 85 PHE A N 1
ATOM 646 C CA . PHE A 1 85 ? -0.183 2.280 10.467 1.00 93.81 85 PHE A CA 1
ATOM 647 C C . PHE A 1 85 ? -0.455 1.729 9.055 1.00 93.81 85 PHE A C 1
ATOM 649 O O . PHE A 1 85 ? 0.047 0.659 8.697 1.00 93.81 85 PHE A O 1
ATOM 656 N N . VAL A 1 86 ? -1.197 2.473 8.226 1.00 95.62 86 VAL A N 1
ATOM 657 C CA . VAL A 1 86 ? -1.480 2.100 6.829 1.00 95.62 86 VAL A CA 1
ATOM 658 C C . VAL A 1 86 ? -0.183 1.965 6.025 1.00 95.62 86 VAL A C 1
ATOM 660 O O . VAL A 1 86 ? 0.050 0.935 5.388 1.00 95.62 86 VAL A O 1
ATOM 663 N N . PHE A 1 87 ? 0.692 2.974 6.072 1.00 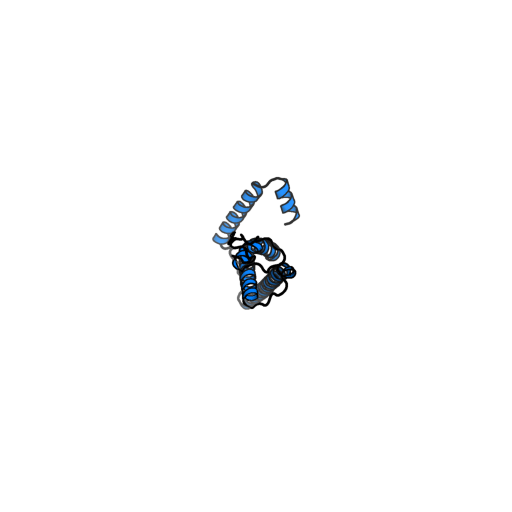96.50 87 PHE A N 1
ATOM 664 C CA . PHE A 1 87 ? 1.937 2.950 5.298 1.00 96.50 87 PHE A CA 1
ATOM 665 C C . PHE A 1 87 ? 2.970 1.958 5.840 1.00 96.50 87 PHE A C 1
ATOM 667 O O . PHE A 1 87 ? 3.712 1.378 5.047 1.00 96.50 87 PHE A O 1
ATOM 674 N N . GLU A 1 88 ? 2.996 1.694 7.147 1.00 96.81 88 GLU A N 1
ATOM 675 C CA . GLU A 1 88 ? 3.857 0.649 7.709 1.00 96.81 88 GLU A CA 1
ATOM 676 C C . GLU A 1 88 ? 3.384 -0.748 7.281 1.00 96.81 88 GLU A C 1
ATOM 678 O O . GLU A 1 88 ? 4.190 -1.606 6.918 1.00 96.81 88 GLU A O 1
ATOM 683 N N . THR A 1 89 ? 2.068 -0.967 7.211 1.00 96.94 89 THR A N 1
ATOM 684 C CA . THR A 1 89 ? 1.493 -2.202 6.655 1.00 96.94 89 THR A CA 1
ATOM 685 C C . THR A 1 89 ? 1.901 -2.387 5.190 1.00 96.94 89 THR A C 1
ATOM 687 O O . THR A 1 89 ? 2.408 -3.450 4.823 1.00 96.94 89 THR A O 1
ATOM 690 N N . ALA A 1 90 ? 1.776 -1.339 4.370 1.00 97.06 90 ALA A N 1
ATOM 691 C CA . ALA A 1 90 ? 2.200 -1.363 2.969 1.00 97.06 90 ALA A CA 1
ATOM 692 C C . ALA A 1 90 ? 3.702 -1.636 2.815 1.00 97.06 90 ALA A C 1
ATOM 694 O O . ALA A 1 90 ? 4.124 -2.412 1.954 1.00 97.06 90 ALA A O 1
ATOM 695 N N . ARG A 1 91 ? 4.525 -1.027 3.677 1.00 96.81 91 ARG A N 1
ATOM 696 C CA . ARG A 1 91 ? 5.973 -1.241 3.718 1.00 96.81 91 ARG A CA 1
ATOM 697 C C . ARG A 1 91 ? 6.308 -2.707 3.995 1.00 96.81 91 ARG A C 1
ATOM 699 O O . ARG A 1 91 ? 7.152 -3.276 3.300 1.00 96.81 91 ARG A O 1
ATOM 706 N N . HIS A 1 92 ? 5.643 -3.330 4.968 1.00 96.81 92 HIS A N 1
ATOM 707 C CA . HIS A 1 92 ? 5.835 -4.748 5.274 1.00 96.81 92 HIS A CA 1
ATOM 708 C C . HIS A 1 92 ? 5.456 -5.656 4.106 1.00 96.81 92 HIS A C 1
ATOM 710 O O . HIS A 1 92 ? 6.193 -6.597 3.808 1.00 96.81 92 HIS A O 1
ATOM 716 N N . ILE A 1 93 ? 4.351 -5.359 3.420 1.00 96.25 93 ILE A N 1
ATOM 717 C CA . ILE A 1 93 ? 3.928 -6.108 2.234 1.00 96.25 93 ILE A CA 1
ATOM 718 C C . ILE A 1 93 ? 4.972 -5.961 1.117 1.00 96.25 93 ILE A C 1
ATOM 720 O O . ILE A 1 93 ? 5.448 -6.972 0.606 1.00 96.25 93 ILE A O 1
ATOM 724 N N . CYS A 1 94 ? 5.446 -4.746 0.816 1.00 92.94 94 CYS A N 1
ATOM 725 C CA . CYS A 1 94 ? 6.530 -4.538 -0.159 1.00 92.94 94 CYS A CA 1
ATOM 726 C C . CYS A 1 94 ? 7.784 -5.363 0.184 1.00 92.94 94 CYS A C 1
ATOM 728 O O . CYS A 1 94 ? 8.387 -5.993 -0.683 1.00 92.94 94 CYS A O 1
ATOM 730 N N . LEU A 1 95 ? 8.175 -5.402 1.463 1.00 90.94 95 LEU A N 1
ATOM 731 C CA . LEU A 1 95 ? 9.318 -6.200 1.913 1.00 90.94 95 LEU A CA 1
ATOM 732 C C . LEU A 1 95 ? 9.089 -7.707 1.716 1.00 90.94 95 LEU A C 1
ATOM 734 O O . LEU A 1 95 ? 10.022 -8.437 1.372 1.00 90.94 95 LEU A O 1
ATOM 738 N N . GLN A 1 96 ? 7.859 -8.183 1.919 1.00 90.25 96 GLN A N 1
ATOM 739 C CA . GLN A 1 96 ? 7.485 -9.568 1.634 1.00 90.25 96 GLN A CA 1
ATOM 740 C C . GLN A 1 96 ? 7.573 -9.883 0.136 1.00 90.25 96 GLN A C 1
ATOM 742 O O . GLN A 1 96 ? 8.084 -10.952 -0.211 1.00 90.25 96 GLN A O 1
ATOM 747 N N . HIS A 1 97 ? 7.170 -8.954 -0.738 1.00 87.19 97 HIS A N 1
ATOM 748 C CA . HIS A 1 97 ? 7.342 -9.085 -2.189 1.00 87.19 97 HIS A CA 1
ATOM 749 C C . HIS A 1 97 ? 8.821 -9.240 -2.563 1.00 87.19 97 HIS A C 1
ATOM 751 O O . HIS A 1 97 ? 9.178 -10.240 -3.182 1.00 87.19 97 HIS A O 1
ATOM 757 N N . TYR A 1 98 ? 9.715 -8.359 -2.093 1.00 80.12 98 TYR A N 1
ATOM 758 C CA . TYR A 1 98 ? 11.156 -8.493 -2.367 1.00 80.12 98 TYR A CA 1
ATOM 759 C C . TYR A 1 98 ? 11.741 -9.820 -1.884 1.00 80.12 98 TYR A C 1
ATOM 761 O O . TYR A 1 98 ? 12.534 -10.456 -2.578 1.00 80.12 98 TYR A O 1
ATOM 769 N N . ARG A 1 99 ? 11.353 -10.263 -0.682 1.00 77.81 99 ARG A N 1
ATOM 770 C CA . ARG A 1 99 ? 11.816 -11.546 -0.139 1.00 77.81 99 ARG A CA 1
ATOM 771 C C . ARG A 1 99 ? 11.345 -12.720 -0.988 1.00 77.81 99 ARG A C 1
ATOM 773 O O . ARG A 1 99 ? 12.075 -13.703 -1.085 1.00 77.81 99 ARG A O 1
ATOM 780 N N . SER A 1 100 ? 10.141 -12.640 -1.544 1.00 77.88 100 SER A N 1
ATOM 781 C CA . SER A 1 100 ? 9.562 -13.688 -2.385 1.00 77.88 100 SER A CA 1
ATOM 782 C C . SER A 1 100 ? 10.213 -13.706 -3.764 1.00 77.88 100 SER A C 1
ATOM 784 O O . SER A 1 100 ? 10.715 -14.758 -4.144 1.00 77.88 100 SER A O 1
ATOM 786 N N . ALA A 1 101 ? 10.387 -12.546 -4.404 1.00 73.19 101 ALA A N 1
ATOM 787 C CA . ALA A 1 101 ? 11.143 -12.408 -5.650 1.00 73.19 101 ALA A CA 1
ATOM 788 C C . ALA A 1 101 ? 12.594 -12.905 -5.507 1.00 73.19 101 ALA A C 1
ATOM 790 O O . ALA A 1 101 ? 13.108 -13.625 -6.356 1.00 73.19 101 ALA A O 1
ATOM 791 N N . GLY A 1 102 ? 13.253 -12.613 -4.380 1.00 70.31 102 GLY A N 1
ATOM 792 C CA . GLY A 1 102 ? 14.593 -13.133 -4.098 1.00 70.31 102 GLY A CA 1
ATOM 793 C C . GLY A 1 102 ? 14.637 -14.650 -3.870 1.00 70.31 102 GLY A C 1
ATOM 794 O O . GLY A 1 102 ? 15.643 -15.285 -4.180 1.00 70.31 102 GLY A O 1
ATOM 795 N N . ARG A 1 103 ? 13.576 -15.262 -3.321 1.00 69.44 103 ARG A N 1
ATOM 796 C CA . ARG A 1 103 ? 13.476 -16.730 -3.207 1.00 69.44 103 ARG A CA 1
ATOM 797 C C . ARG A 1 103 ? 13.209 -17.371 -4.561 1.00 69.44 103 ARG A C 1
ATOM 799 O O . ARG A 1 103 ? 13.823 -18.390 -4.850 1.00 69.44 103 ARG A O 1
ATOM 806 N N . GLU A 1 104 ? 12.336 -16.770 -5.359 1.00 70.69 104 GLU A N 1
ATOM 807 C CA . GLU A 1 104 ? 11.995 -17.218 -6.704 1.00 70.69 104 GLU A CA 1
ATOM 808 C C . GLU A 1 104 ? 13.203 -17.138 -7.636 1.00 70.69 104 GLU A C 1
ATOM 810 O O . GLU A 1 104 ? 13.566 -18.148 -8.221 1.00 70.69 104 GLU A O 1
ATOM 815 N N . GLY A 1 105 ? 13.940 -16.022 -7.647 1.00 66.38 105 GLY A N 1
ATOM 816 C CA . GLY A 1 105 ? 15.191 -15.902 -8.400 1.00 66.38 105 GLY A CA 1
ATOM 817 C C . GLY A 1 105 ? 16.235 -16.950 -7.996 1.00 66.38 105 GLY A C 1
ATOM 818 O O . GLY A 1 105 ? 16.859 -17.567 -8.854 1.00 66.38 105 GLY A O 1
ATOM 819 N N . ARG A 1 106 ? 16.379 -17.242 -6.694 1.00 67.00 106 ARG A N 1
ATOM 820 C CA . ARG A 1 106 ? 17.254 -18.336 -6.227 1.00 67.00 106 ARG A CA 1
ATOM 821 C C . ARG A 1 106 ? 16.726 -19.725 -6.591 1.00 67.00 106 ARG A C 1
ATOM 823 O O . ARG A 1 106 ? 17.517 -20.635 -6.810 1.00 67.00 106 ARG A O 1
ATOM 830 N N . ALA A 1 107 ? 15.412 -19.928 -6.606 1.00 67.62 107 ALA A N 1
ATOM 831 C CA . ALA A 1 107 ? 14.809 -21.193 -7.009 1.00 67.62 107 ALA A CA 1
ATOM 832 C C . ALA A 1 107 ? 14.982 -21.431 -8.515 1.00 67.62 107 ALA A C 1
ATOM 834 O O . ALA A 1 107 ? 15.437 -22.505 -8.889 1.00 67.62 107 ALA A O 1
ATOM 835 N N . LEU A 1 108 ? 14.725 -20.416 -9.343 1.00 64.81 108 LEU A N 1
ATOM 836 C CA . LEU A 1 108 ? 14.957 -20.427 -10.787 1.00 64.81 108 LEU A CA 1
ATOM 837 C C . LEU A 1 108 ? 16.432 -20.653 -11.118 1.00 64.81 108 LEU A C 1
ATOM 839 O O . LEU A 1 108 ? 16.737 -21.502 -11.945 1.00 64.81 108 LEU A O 1
ATOM 843 N N . HIS A 1 109 ? 17.355 -19.984 -10.419 1.00 58.38 109 HIS A N 1
ATOM 844 C CA . HIS A 1 109 ? 18.788 -20.216 -10.610 1.00 58.38 109 HIS A CA 1
ATOM 845 C C . HIS A 1 109 ? 19.184 -21.665 -10.291 1.00 58.38 109 HIS A C 1
ATOM 847 O O . HIS A 1 109 ? 19.878 -22.290 -11.083 1.00 58.38 109 HIS A O 1
ATOM 853 N N . ARG A 1 110 ? 18.673 -22.245 -9.194 1.00 61.69 110 ARG A N 1
ATOM 854 C CA . ARG A 1 110 ? 18.909 -23.663 -8.866 1.00 61.69 110 ARG A CA 1
ATOM 855 C C . ARG A 1 110 ? 18.270 -24.629 -9.865 1.00 61.69 110 ARG A C 1
ATOM 857 O O . ARG A 1 110 ? 18.791 -25.721 -10.049 1.00 61.69 110 ARG A O 1
ATOM 864 N N . LEU A 1 111 ? 17.141 -24.274 -10.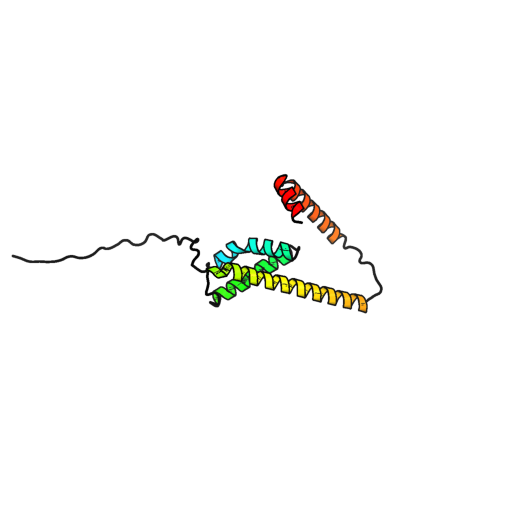474 1.00 59.09 111 LEU A N 1
ATOM 865 C CA . LEU A 1 111 ? 16.515 -25.084 -11.523 1.00 59.09 111 LEU A CA 1
ATOM 866 C C . LEU A 1 111 ? 17.301 -25.002 -12.840 1.00 59.09 111 LEU A C 1
ATOM 868 O O . LEU A 1 111 ? 17.461 -26.023 -13.499 1.00 59.09 111 LEU A O 1
ATOM 872 N N . HIS A 1 112 ? 17.838 -23.828 -13.189 1.00 55.53 112 HIS A N 1
ATOM 873 C CA . HIS A 1 112 ? 18.731 -23.658 -14.338 1.00 55.53 112 HIS A CA 1
ATOM 874 C C . HIS A 1 112 ? 20.063 -24.399 -14.151 1.00 55.53 112 HIS A C 1
ATOM 876 O O . HIS A 1 112 ? 20.473 -25.124 -15.054 1.00 55.53 112 HIS A O 1
ATOM 882 N N . ASP A 1 113 ? 20.691 -24.304 -12.975 1.00 56.16 113 ASP A N 1
ATOM 883 C CA . ASP A 1 113 ? 21.979 -24.960 -12.700 1.00 56.16 113 ASP A CA 1
ATOM 884 C C . ASP A 1 113 ? 21.876 -26.493 -12.669 1.00 56.16 113 ASP A C 1
ATOM 886 O O . ASP A 1 113 ? 22.820 -27.186 -13.037 1.00 56.16 113 ASP A O 1
ATOM 890 N N . ASN A 1 114 ? 20.725 -27.035 -12.259 1.00 55.88 114 ASN A N 1
ATOM 891 C CA . ASN A 1 114 ? 20.490 -28.481 -12.205 1.00 55.88 114 ASN A CA 1
ATOM 892 C C . ASN A 1 114 ? 19.887 -29.054 -13.503 1.00 55.88 114 ASN A C 1
ATOM 894 O O . ASN A 1 114 ? 19.682 -30.264 -13.586 1.00 55.88 114 ASN A O 1
ATOM 898 N N . GLY A 1 115 ? 19.541 -28.202 -14.476 1.00 53.09 115 GLY A N 1
ATOM 899 C CA . GLY A 1 115 ? 18.568 -28.536 -15.516 1.00 53.09 115 GLY A CA 1
ATOM 900 C C . GLY A 1 115 ? 19.093 -28.678 -16.939 1.00 53.09 115 GLY A C 1
ATOM 901 O O . GLY A 1 115 ? 18.620 -29.574 -17.622 1.00 53.09 115 GLY A O 1
ATOM 902 N N . ASN A 1 116 ? 20.002 -27.830 -17.434 1.00 43.41 116 ASN A N 1
ATOM 903 C CA . ASN A 1 116 ? 20.494 -27.945 -18.814 1.00 43.41 116 ASN A CA 1
ATOM 904 C C . ASN A 1 116 ? 21.648 -26.979 -19.108 1.00 43.41 116 ASN A C 1
ATOM 906 O O . ASN A 1 116 ? 21.677 -25.850 -18.622 1.00 43.41 116 ASN A O 1
ATOM 910 N N . ALA A 1 117 ? 22.550 -27.415 -19.991 1.00 50.50 117 ALA A N 1
ATOM 911 C CA . ALA A 1 117 ? 23.458 -26.545 -20.727 1.00 50.50 117 ALA A CA 1
ATOM 912 C C . ALA A 1 117 ? 22.705 -25.318 -21.271 1.00 50.50 117 ALA A C 1
ATOM 914 O O . ALA A 1 117 ? 21.585 -25.446 -21.755 1.00 50.50 117 ALA A O 1
ATOM 915 N N . HIS A 1 118 ? 23.333 -24.148 -21.173 1.00 47.09 118 HIS A N 1
ATOM 916 C CA . HIS A 1 118 ? 22.838 -22.840 -21.598 1.00 47.09 118 HIS A CA 1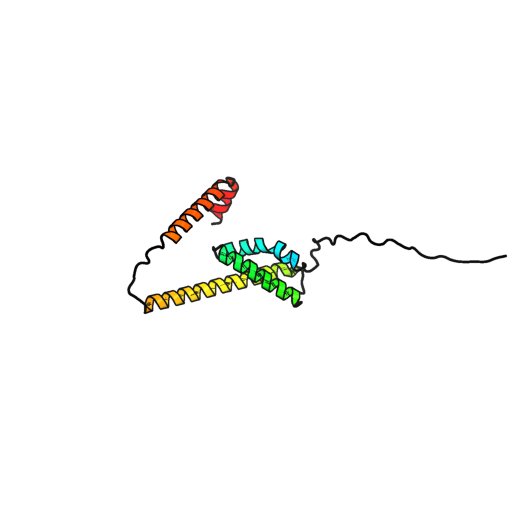
ATOM 917 C C . HIS A 1 118 ? 22.146 -22.882 -22.976 1.00 47.09 118 HIS A C 1
ATOM 919 O O . HIS A 1 118 ? 22.797 -22.764 -24.013 1.00 47.09 118 HIS A O 1
ATOM 925 N N . ILE A 1 119 ? 20.821 -23.044 -22.990 1.00 51.78 119 ILE A N 1
ATOM 926 C CA . ILE A 1 119 ? 19.998 -22.742 -24.160 1.00 51.78 119 ILE A CA 1
ATOM 927 C C . ILE A 1 119 ? 19.711 -21.243 -24.049 1.00 51.78 119 ILE A C 1
ATOM 929 O O . ILE A 1 119 ? 19.056 -20.841 -23.083 1.00 51.78 119 ILE A O 1
ATOM 933 N N . PRO A 1 120 ? 20.217 -20.390 -24.957 1.00 52.00 120 PRO A N 1
ATOM 934 C CA . PRO A 1 120 ? 19.882 -18.975 -24.927 1.00 52.00 120 PRO A CA 1
ATOM 935 C C . PRO A 1 120 ? 18.363 -18.843 -25.042 1.00 52.00 120 PRO A C 1
ATOM 937 O O . PRO A 1 120 ? 17.754 -19.383 -25.967 1.00 52.00 120 PRO A O 1
ATOM 940 N N . ALA A 1 121 ? 17.751 -18.173 -24.064 1.00 60.34 121 ALA A N 1
ATOM 941 C CA . ALA A 1 121 ? 16.325 -17.898 -24.076 1.00 60.34 121 ALA A CA 1
ATOM 942 C C . ALA A 1 121 ? 16.006 -17.098 -25.344 1.00 60.34 121 ALA A C 1
ATOM 944 O O . ALA A 1 121 ? 16.428 -15.950 -25.481 1.00 60.34 121 ALA A O 1
ATOM 945 N N . VAL A 1 122 ? 15.303 -17.723 -26.287 1.00 58.91 122 VAL A N 1
ATOM 946 C CA . VAL A 1 122 ? 14.736 -17.015 -27.433 1.00 58.91 122 VAL A CA 1
ATOM 947 C C . VAL A 1 122 ? 13.726 -16.017 -26.856 1.00 58.91 122 VAL A C 1
ATOM 949 O O . VAL A 1 122 ? 12.818 -16.456 -26.146 1.00 58.91 122 VAL A O 1
ATOM 952 N N . PRO A 1 123 ? 13.887 -14.698 -27.075 1.00 60.34 123 PRO A N 1
ATOM 953 C CA . PRO A 1 123 ? 12.935 -13.714 -26.575 1.00 60.34 123 PRO A CA 1
ATOM 954 C C . PRO A 1 123 ? 11.547 -14.037 -27.121 1.00 60.34 123 PRO A C 1
ATOM 956 O O . PRO A 1 123 ? 11.411 -14.250 -28.326 1.00 60.34 123 PRO A O 1
ATOM 959 N N . ASP A 1 124 ? 10.533 -14.085 -26.254 1.00 78.44 124 ASP A N 1
ATOM 960 C CA . ASP A 1 124 ? 9.143 -14.227 -26.689 1.00 78.44 124 ASP A CA 1
ATOM 961 C C . ASP A 1 124 ? 8.790 -13.039 -27.608 1.00 78.44 124 ASP A C 1
ATOM 963 O O . ASP A 1 124 ? 8.769 -11.894 -27.138 1.00 78.44 124 ASP A O 1
ATOM 967 N N . PRO A 1 125 ? 8.525 -13.274 -28.908 1.00 74.50 125 PRO A N 1
ATOM 968 C CA . PRO A 1 125 ? 8.239 -12.202 -29.854 1.00 74.50 125 PRO A CA 1
ATOM 969 C C . PRO A 1 125 ? 7.006 -11.388 -29.455 1.00 74.50 125 PRO A C 1
ATOM 971 O O . PRO A 1 125 ? 6.956 -10.184 -29.701 1.00 74.50 125 PRO A O 1
ATOM 974 N N . LEU A 1 126 ? 6.024 -12.021 -28.804 1.00 73.25 126 LEU A N 1
ATOM 975 C CA . LEU A 1 126 ? 4.829 -11.333 -28.329 1.00 73.25 126 LEU A CA 1
ATOM 976 C C . LEU A 1 126 ? 5.161 -10.413 -27.150 1.00 73.25 126 LEU A C 1
ATOM 978 O O . LEU A 1 126 ? 4.741 -9.258 -27.141 1.00 73.25 126 LEU A O 1
ATOM 982 N N . ALA A 1 127 ? 5.954 -10.883 -26.185 1.00 69.25 127 ALA A N 1
ATOM 983 C CA . ALA A 1 127 ? 6.415 -10.054 -25.074 1.00 69.25 127 ALA A CA 1
ATOM 984 C C . ALA A 1 127 ? 7.255 -8.853 -25.543 1.00 69.25 127 ALA A C 1
ATOM 986 O O . ALA A 1 127 ? 7.138 -7.768 -24.966 1.00 69.25 127 ALA A O 1
ATOM 987 N N . ALA A 1 128 ? 8.065 -9.019 -26.594 1.00 71.88 128 ALA A N 1
ATOM 988 C CA . ALA A 1 128 ? 8.840 -7.930 -27.188 1.00 71.88 128 ALA A CA 1
ATOM 989 C C . ALA A 1 128 ? 7.928 -6.853 -27.804 1.00 71.88 128 ALA A C 1
ATOM 991 O O . ALA A 1 128 ? 8.071 -5.679 -27.470 1.00 71.88 128 ALA A O 1
ATOM 992 N N . LEU A 1 129 ? 6.932 -7.258 -28.600 1.00 77.00 129 LEU A N 1
ATOM 993 C CA . LEU A 1 129 ? 5.946 -6.346 -29.197 1.00 77.00 129 LEU A CA 1
ATOM 994 C C . LEU A 1 129 ? 5.107 -5.618 -28.137 1.00 77.00 129 LEU A C 1
ATOM 996 O O . LEU A 1 129 ? 4.882 -4.415 -28.228 1.00 77.00 129 LEU A O 1
ATOM 1000 N N . VAL A 1 130 ? 4.670 -6.328 -27.093 1.00 81.38 130 VAL A N 1
ATOM 1001 C CA . VAL A 1 130 ? 3.918 -5.725 -25.979 1.00 81.38 130 VAL A CA 1
ATOM 1002 C C . VAL A 1 130 ? 4.774 -4.717 -25.206 1.00 81.38 130 VAL A C 1
ATOM 1004 O O . VAL A 1 130 ? 4.257 -3.703 -24.735 1.00 81.38 130 VAL A O 1
ATOM 1007 N N . SER A 1 131 ? 6.074 -4.981 -25.057 1.00 70.31 131 SER A N 1
ATOM 1008 C CA . SER A 1 131 ? 7.004 -4.056 -24.399 1.00 70.31 131 SER A CA 1
ATOM 1009 C C . SER A 1 131 ? 7.233 -2.801 -25.241 1.00 70.31 131 SER A C 1
ATOM 1011 O O . SER A 1 131 ? 7.156 -1.699 -24.706 1.00 70.31 131 SER A O 1
ATOM 1013 N N . GLU A 1 132 ? 7.415 -2.958 -26.551 1.00 80.94 132 GLU A N 1
ATOM 1014 C CA . GLU A 1 132 ? 7.562 -1.846 -27.494 1.00 80.94 132 GLU A CA 1
ATOM 1015 C C . GLU A 1 132 ? 6.324 -0.934 -27.502 1.00 80.94 132 GLU A C 1
ATOM 1017 O O . GLU A 1 132 ? 6.442 0.286 -27.385 1.00 80.94 132 GLU A O 1
ATOM 1022 N N . GLU A 1 133 ? 5.124 -1.517 -27.526 1.00 88.00 133 GLU A N 1
ATOM 1023 C CA . GLU A 1 133 ? 3.875 -0.752 -27.473 1.00 88.00 133 GLU A CA 1
ATOM 1024 C C . GLU A 1 133 ? 3.725 0.015 -26.151 1.00 88.00 133 GLU A C 1
ATOM 1026 O O . GLU A 1 133 ? 3.365 1.195 -26.129 1.00 88.00 133 GLU A O 1
ATOM 1031 N N . ARG A 1 134 ? 4.073 -0.621 -25.025 1.00 83.81 134 ARG A N 1
ATOM 1032 C CA . ARG A 1 134 ? 4.070 0.042 -23.712 1.00 83.81 134 ARG A CA 1
ATOM 1033 C C . ARG A 1 134 ? 5.047 1.211 -23.665 1.00 83.81 134 ARG A C 1
ATOM 1035 O O . ARG A 1 134 ? 4.699 2.264 -23.130 1.00 83.81 134 ARG A O 1
ATOM 1042 N N . GLU A 1 135 ? 6.247 1.049 -24.215 1.00 85.81 135 GLU A N 1
ATOM 1043 C CA . GLU A 1 135 ? 7.230 2.131 -24.308 1.00 85.81 135 GLU A CA 1
ATOM 1044 C C . GLU A 1 135 ? 6.716 3.297 -25.157 1.00 85.81 135 GLU A C 1
ATOM 1046 O O . GLU A 1 135 ? 6.916 4.458 -24.788 1.00 85.81 135 GLU A O 1
ATOM 1051 N N . ASN A 1 136 ? 6.011 3.008 -26.253 1.00 89.69 136 ASN A N 1
ATOM 1052 C CA . ASN A 1 136 ? 5.394 4.023 -27.102 1.00 89.69 136 ASN A CA 1
ATOM 1053 C C . ASN A 1 136 ? 4.319 4.813 -26.347 1.00 89.69 136 ASN A C 1
ATOM 1055 O O . ASN A 1 136 ? 4.404 6.042 -26.298 1.00 89.69 136 ASN A O 1
ATOM 1059 N N . CYS A 1 137 ? 3.390 4.135 -25.664 1.00 89.12 137 CYS A N 1
ATOM 1060 C CA . CYS A 1 137 ? 2.373 4.796 -24.840 1.00 89.12 137 CYS A CA 1
ATOM 1061 C C . CYS A 1 137 ? 2.989 5.687 -23.750 1.00 89.12 137 CYS A C 1
ATOM 1063 O O . CYS A 1 137 ? 2.532 6.809 -23.521 1.00 89.12 137 CYS A O 1
ATOM 1065 N N . VAL A 1 138 ? 4.042 5.215 -23.072 1.00 87.38 138 VAL A N 1
ATOM 1066 C CA . VAL A 1 138 ? 4.740 6.012 -22.050 1.00 87.38 138 VAL A CA 1
ATOM 1067 C C . VAL A 1 138 ? 5.388 7.246 -22.678 1.00 87.38 138 VAL A C 1
ATOM 1069 O O . VAL A 1 138 ? 5.290 8.341 -22.124 1.00 87.38 138 VAL A O 1
ATOM 1072 N N . ARG A 1 139 ? 6.025 7.100 -23.844 1.00 84.69 139 ARG A N 1
ATOM 1073 C CA . ARG A 1 139 ? 6.674 8.212 -24.549 1.00 84.69 139 ARG A CA 1
ATOM 1074 C C . ARG A 1 139 ? 5.670 9.274 -24.988 1.00 84.69 139 ARG A C 1
ATOM 1076 O O . ARG A 1 139 ? 5.945 10.460 -24.812 1.00 84.69 139 ARG A O 1
ATOM 1083 N N . GLU A 1 140 ? 4.514 8.866 -25.503 1.00 89.81 140 GLU A N 1
ATOM 1084 C CA . GLU A 1 140 ? 3.425 9.780 -25.862 1.00 89.81 140 GLU A CA 1
ATOM 1085 C C . GLU A 1 140 ? 2.872 10.517 -24.641 1.00 89.81 140 GLU A C 1
ATOM 1087 O O . GLU A 1 140 ? 2.770 11.745 -24.654 1.00 89.81 140 GLU A O 1
ATOM 1092 N N . ALA A 1 141 ? 2.597 9.796 -23.550 1.00 85.69 141 ALA A N 1
ATOM 1093 C CA . ALA A 1 141 ? 2.104 10.391 -22.312 1.00 85.69 141 ALA A CA 1
ATOM 1094 C C . ALA A 1 141 ? 3.092 11.417 -21.731 1.00 85.69 141 ALA A C 1
ATOM 1096 O O . ALA A 1 141 ? 2.691 12.508 -21.327 1.00 85.69 141 ALA A O 1
ATOM 1097 N N . LEU A 1 142 ? 4.395 11.108 -21.743 1.00 84.38 142 LEU A N 1
ATOM 1098 C CA . LEU A 1 142 ? 5.442 12.048 -21.333 1.00 84.38 142 LEU A CA 1
ATOM 1099 C C . LEU A 1 142 ? 5.559 13.242 -22.292 1.00 84.38 142 LEU A C 1
ATOM 1101 O O . LEU A 1 142 ? 5.878 14.346 -21.852 1.00 84.38 142 LEU A O 1
ATOM 1105 N N . GLY A 1 143 ? 5.300 13.045 -23.587 1.00 87.69 143 GLY A N 1
ATOM 1106 C CA . GLY A 1 143 ? 5.268 14.109 -24.593 1.00 87.69 143 GLY A CA 1
ATOM 1107 C C . GLY A 1 143 ? 4.149 15.130 -24.366 1.00 87.69 143 GLY A C 1
ATOM 1108 O O . GLY A 1 143 ? 4.339 16.307 -24.667 1.00 87.69 143 GLY A O 1
ATOM 1109 N N . GLY A 1 144 ? 3.027 14.702 -23.780 1.00 87.00 144 GLY A N 1
ATOM 1110 C CA . GLY A 1 144 ? 1.901 15.566 -23.408 1.00 87.00 144 GLY A CA 1
ATOM 1111 C C . GLY A 1 144 ? 2.115 16.405 -22.142 1.00 87.00 144 GLY A C 1
ATOM 1112 O O . GLY A 1 144 ? 1.299 17.277 -21.845 1.00 87.00 144 GLY A O 1
ATOM 1113 N N . LEU A 1 145 ? 3.194 16.170 -21.389 1.00 88.31 145 LEU A N 1
ATOM 1114 C CA . LEU A 1 145 ? 3.509 16.916 -20.170 1.00 88.31 145 LEU A CA 1
ATOM 1115 C C . LEU A 1 145 ? 4.217 18.246 -20.464 1.00 88.31 145 LEU A C 1
ATOM 1117 O O . LEU A 1 145 ? 4.988 18.388 -21.424 1.00 88.31 145 LEU A O 1
ATOM 1121 N N . SER A 1 146 ? 4.025 19.215 -19.564 1.00 87.88 146 SER A N 1
ATOM 1122 C CA . SER A 1 146 ? 4.748 20.485 -19.611 1.00 87.88 146 SER A CA 1
ATOM 1123 C C . SER A 1 146 ? 6.266 20.260 -19.524 1.00 87.88 146 SER A C 1
ATOM 1125 O O . SER A 1 146 ? 6.746 19.235 -19.029 1.00 87.88 146 SER A O 1
ATOM 1127 N N . ALA A 1 147 ? 7.058 21.213 -20.023 1.00 80.00 147 ALA A N 1
ATOM 1128 C CA . ALA A 1 147 ? 8.518 21.114 -19.953 1.00 80.00 147 ALA A CA 1
ATOM 1129 C C . ALA A 1 147 ? 9.024 20.999 -18.500 1.00 80.00 147 ALA A C 1
ATOM 1131 O O . ALA A 1 147 ? 9.968 20.255 -18.247 1.00 80.00 147 ALA A O 1
ATOM 1132 N N . GLY A 1 148 ? 8.357 21.674 -17.554 1.00 77.44 148 GLY A N 1
ATOM 1133 C CA . GLY A 1 148 ? 8.682 21.600 -16.129 1.00 77.44 148 GLY A CA 1
ATOM 1134 C C . GLY A 1 148 ? 8.419 20.218 -15.529 1.00 77.44 148 GLY A C 1
ATOM 1135 O O . GLY A 1 148 ? 9.278 19.685 -14.833 1.00 77.44 148 GLY A O 1
ATOM 1136 N N . ASP A 1 149 ? 7.282 19.598 -15.854 1.00 80.06 149 ASP A N 1
ATOM 1137 C CA . ASP A 1 149 ? 6.925 18.277 -15.319 1.00 80.06 149 ASP A CA 1
ATOM 1138 C C . ASP A 1 149 ? 7.835 17.166 -15.864 1.00 80.06 149 ASP A C 1
ATOM 1140 O O . ASP A 1 149 ? 8.241 16.269 -15.124 1.00 80.06 149 ASP A O 1
ATOM 1144 N N . ARG A 1 150 ? 8.217 17.240 -17.148 1.00 82.81 150 ARG A N 1
ATOM 1145 C CA . ARG A 1 150 ? 9.181 16.300 -17.750 1.00 82.81 150 ARG A CA 1
ATOM 1146 C C . ARG A 1 150 ? 10.556 16.373 -17.102 1.00 82.81 150 ARG A C 1
ATOM 1148 O O . ARG A 1 150 ? 11.171 15.332 -16.883 1.00 82.81 150 ARG A O 1
ATOM 1155 N N . GLU A 1 151 ? 11.039 17.581 -16.832 1.00 79.38 151 GLU A N 1
ATOM 1156 C CA . GLU A 1 151 ? 12.348 17.780 -16.210 1.00 79.38 151 GLU A CA 1
ATOM 1157 C C . GLU A 1 151 ? 12.363 17.223 -14.785 1.00 79.38 151 GLU A C 1
ATOM 1159 O O . GLU A 1 151 ? 13.261 16.475 -14.405 1.00 79.38 151 GLU A O 1
ATOM 1164 N N . LEU A 1 152 ? 11.294 17.486 -14.031 1.00 81.62 152 LEU A N 1
ATOM 1165 C CA . LEU A 1 152 ? 11.129 16.979 -12.674 1.00 81.62 152 LEU A CA 1
ATOM 1166 C C . LEU A 1 152 ? 11.096 15.439 -12.646 1.00 81.62 152 LEU A C 1
ATOM 1168 O O . LEU A 1 152 ? 11.726 14.824 -11.787 1.00 81.62 152 LEU A O 1
ATOM 1172 N N . LEU A 1 153 ? 10.424 14.804 -13.615 1.00 80.38 153 LEU A N 1
ATOM 1173 C CA . LEU A 1 153 ? 10.407 13.344 -13.749 1.00 80.38 153 LEU A CA 1
ATOM 1174 C C . LEU A 1 153 ? 11.775 12.759 -14.129 1.00 80.38 153 LEU A C 1
ATOM 1176 O O . LEU A 1 153 ? 12.153 11.741 -13.553 1.00 80.38 153 LEU A O 1
ATOM 1180 N N . ARG A 1 154 ? 12.534 13.402 -15.031 1.00 77.50 154 ARG A N 1
ATOM 1181 C CA . ARG A 1 154 ? 13.904 12.982 -15.397 1.00 77.50 154 ARG A CA 1
ATOM 1182 C C . ARG A 1 154 ? 14.894 13.058 -14.243 1.00 77.50 154 ARG A C 1
ATOM 1184 O O . ARG A 1 154 ? 15.845 12.291 -14.205 1.00 77.50 154 ARG A O 1
ATOM 1191 N N . MET A 1 155 ? 14.700 13.991 -13.317 1.00 74.50 155 MET A N 1
ATOM 1192 C CA . MET A 1 155 ? 15.554 14.090 -12.133 1.00 74.50 155 MET A CA 1
ATOM 1193 C C . MET A 1 155 ? 15.280 12.984 -11.103 1.00 74.50 155 MET A C 1
ATOM 1195 O O . MET A 1 155 ? 16.113 12.744 -10.231 1.00 74.50 155 MET A O 1
ATOM 1199 N N . LEU A 1 156 ? 14.110 12.340 -11.160 1.00 68.44 156 LEU A N 1
ATOM 1200 C CA . LEU A 1 156 ? 13.635 11.389 -10.149 1.00 68.44 156 LEU A CA 1
ATOM 1201 C C . LEU A 1 156 ? 13.759 9.912 -10.555 1.00 68.44 156 LEU A C 1
ATOM 1203 O O . LEU A 1 156 ? 13.693 9.058 -9.667 1.00 68.44 156 LEU A O 1
ATOM 1207 N N . TYR A 1 157 ? 13.915 9.614 -11.848 1.00 66.19 157 TYR A N 1
ATOM 1208 C CA . TYR A 1 157 ? 13.954 8.263 -12.424 1.00 66.19 157 TYR A CA 1
ATOM 1209 C C . TYR A 1 157 ? 15.090 8.112 -13.428 1.00 66.19 157 TYR A C 1
ATOM 1211 O O . TYR A 1 157 ? 15.702 7.018 -13.414 1.00 66.19 157 TYR A O 1
#

pLDDT: mean 75.64, std 18.84, range [34.97, 97.75]

Secondary structure (DSSP, 8-state):
---------------------TT-TTSPPPHHHHHHHHHHHHHHHHHHHH--HHHHHHHHHHHHHHHHHHHHTT----GGGHHHHHHHHHHHHHHHHHHHHHHHHHHHHHHHHTT-S-------HHHHHHHHHHHHHHHHHHHTS-HHHHHHHHHH-

Foldseek 3Di:
DDDDDDDDDDDDDDDDPPPPDQPDLFDAHDLVVLCVVCLVVQLVLLCLQVVDNVLSNVLSVVLSVVLSVCVVVVVDDGSNCSVVSSVVSSVVSSVVVVVVVVVVVVVVVVCVVVPDDDDPPDPDPVVVVVVVVVVVVVVVVLVPDDPVVNVVVVVSD

Mean predicted aligned error: 17.55 Å

Solvent-accessible surface area (backbone atoms only — not comparable to full-atom values): 9607 Å² total; per-residue (Å²): 136,86,84,88,85,78,89,87,82,92,83,83,91,83,76,82,81,74,75,74,70,89,82,54,80,76,56,71,73,56,68,78,56,47,49,76,72,41,41,66,62,35,26,56,58,33,27,76,71,70,75,34,70,67,62,8,45,52,42,24,52,54,32,49,52,54,50,46,54,34,54,77,66,67,74,68,91,50,44,80,51,42,66,58,53,52,51,52,49,36,50,52,48,52,51,50,50,54,56,47,53,54,48,48,53,52,49,51,50,54,48,48,76,75,62,61,80,91,70,80,81,75,76,55,68,66,62,52,54,54,49,52,52,50,52,48,54,52,52,52,59,56,66,74,44,54,74,67,59,47,51,56,48,64,76,75,108

Sequence (157 aa):
MSPMDIERYTAGRCPETAIANPSSPAALPNEAHVADRFRERLRVFAARRLRDGASAEDVAQETLRRVVDALRAGRVDNPAAFPAFVFETARHICLQHYRSAGREGRALHRLHDNGNAHIPAVPDPLAALVSEERENCVREALGGLSAGDRELLRMLY

Nearest PDB structures (foldseek):
  6dvb-assembly1_F  TM=5.224E-01  e=3.004E-03  Mycobacterium tuberculosis H37Rv
  5wuq-assembly1_A  TM=9.144E-01  e=1.481E-01  Bacillus subtilis subsp. subtilis str. 168
  7udi-assembly1_A  TM=6.371E-01  e=6.131E+00  Deinococcus radiodurans
  1rp3-assembly4_G  TM=6.159E-01  e=8.201E+00  Aquifex aeolicus